Protein AF-A0A0C3MNV9-F1 (afdb_monomer_lite)

Sequence (94 aa):
MQVKTISSNIPNGTLEILWNDGKRQLFTHAFLRTRCQCAHCKSYRLQGKATDVVSPQLRISGIHPAGMYGVQFIFNDGHDRGIYPWTYLRDLAP

Structure (mmCIF, N/CA/C/O backbone):
data_AF-A0A0C3MNV9-F1
#
_entry.id   AF-A0A0C3MNV9-F1
#
loop_
_atom_site.group_PDB
_atom_site.id
_atom_site.type_symbol
_atom_site.label_atom_id
_atom_site.label_alt_id
_atom_site.label_comp_id
_atom_site.label_asym_id
_atom_site.label_entity_id
_atom_site.label_seq_id
_atom_site.pdbx_PDB_ins_code
_atom_site.Cartn_x
_atom_site.Cartn_y
_atom_site.Cartn_z
_atom_site.occupancy
_atom_site.B_iso_or_equiv
_atom_site.auth_seq_id
_atom_site.auth_comp_id
_atom_site.auth_asym_id
_atom_site.auth_atom_id
_atom_site.pdbx_PDB_model_num
ATOM 1 N N . MET A 1 1 ? -15.327 7.829 6.057 1.00 60.38 1 MET A N 1
ATOM 2 C CA . MET A 1 1 ? -14.012 7.148 6.159 1.00 60.38 1 MET A CA 1
ATOM 3 C C . MET A 1 1 ? -14.238 5.651 6.036 1.00 60.38 1 MET A C 1
ATOM 5 O O . MET A 1 1 ? -15.219 5.183 6.596 1.00 60.38 1 MET A O 1
ATOM 9 N N . GLN A 1 2 ? -13.416 4.924 5.272 1.00 79.62 2 GLN A N 1
ATOM 10 C CA . GLN A 1 2 ? -13.569 3.468 5.064 1.00 79.62 2 GLN A CA 1
ATOM 11 C C . GLN A 1 2 ? -12.599 2.631 5.922 1.00 79.62 2 GLN A C 1
ATOM 13 O O . GLN A 1 2 ? -12.866 1.463 6.196 1.00 79.62 2 GLN A O 1
ATOM 18 N N . VAL A 1 3 ? -11.497 3.235 6.375 1.00 91.19 3 VAL A N 1
ATOM 19 C CA . VAL A 1 3 ? -10.456 2.599 7.194 1.00 91.19 3 VAL A CA 1
ATOM 20 C C . VAL A 1 3 ? -10.653 2.960 8.663 1.00 91.19 3 VAL A C 1
ATOM 22 O O . VAL A 1 3 ? -10.880 4.126 8.983 1.00 91.19 3 VAL A O 1
ATOM 25 N N . LYS A 1 4 ? -10.532 1.957 9.534 1.00 93.31 4 LYS A N 1
ATOM 26 C CA . LYS A 1 4 ? -10.537 2.098 10.992 1.00 93.31 4 LYS A CA 1
ATOM 27 C C . LYS A 1 4 ? -9.127 2.311 11.533 1.00 93.31 4 LYS A C 1
ATOM 29 O O . LYS A 1 4 ? -8.905 3.175 12.374 1.00 93.31 4 LYS A O 1
ATOM 34 N N . THR A 1 5 ? -8.164 1.516 11.068 1.00 94.94 5 THR A N 1
ATOM 35 C CA . THR A 1 5 ? -6.762 1.609 11.495 1.00 94.94 5 THR A CA 1
ATOM 36 C C . THR A 1 5 ? -5.836 1.147 10.380 1.00 94.94 5 THR A C 1
ATOM 38 O O . THR A 1 5 ? -6.180 0.256 9.606 1.00 94.94 5 THR A O 1
ATOM 41 N N . ILE A 1 6 ? -4.654 1.750 10.321 1.00 95.50 6 ILE A 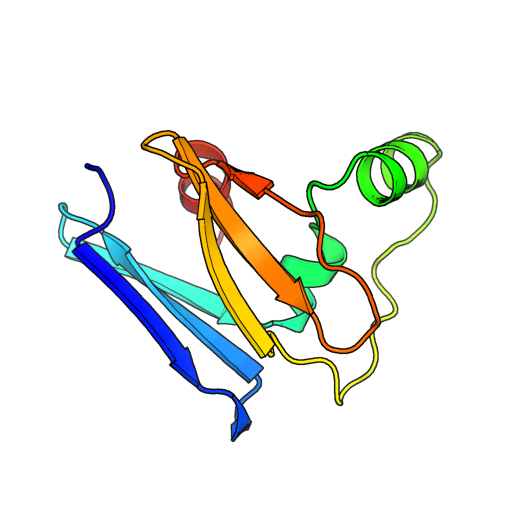N 1
ATOM 42 C CA . ILE A 1 6 ? -3.541 1.329 9.476 1.00 95.50 6 ILE A CA 1
ATOM 43 C C . ILE A 1 6 ? -2.293 1.232 10.351 1.00 95.50 6 ILE A C 1
ATOM 45 O O . ILE A 1 6 ? -1.990 2.160 11.099 1.00 95.50 6 ILE A O 1
ATOM 49 N N . SER A 1 7 ? -1.591 0.105 10.293 1.00 95.88 7 SER A N 1
ATOM 50 C CA . SER A 1 7 ? -0.390 -0.140 11.092 1.00 95.88 7 SER A CA 1
ATOM 51 C C . SER A 1 7 ? 0.697 -0.785 10.235 1.00 95.88 7 SER A C 1
ATOM 53 O O . SER A 1 7 ? 0.426 -1.589 9.346 1.00 95.88 7 SER A O 1
ATOM 55 N N . SER A 1 8 ? 1.952 -0.405 10.477 1.00 96.50 8 SER A N 1
ATOM 56 C CA . SER A 1 8 ? 3.115 -0.945 9.769 1.00 96.50 8 SER A CA 1
ATOM 57 C C . SER A 1 8 ? 4.027 -1.657 10.753 1.00 96.50 8 SER A C 1
ATOM 59 O O . SER A 1 8 ? 4.471 -1.059 11.733 1.00 96.50 8 SER A O 1
ATOM 61 N N . ASN A 1 9 ? 4.340 -2.919 10.478 1.00 97.12 9 ASN A N 1
ATOM 62 C CA . ASN A 1 9 ? 5.405 -3.644 11.153 1.00 97.12 9 ASN A CA 1
ATOM 63 C C . ASN A 1 9 ? 6.661 -3.548 10.283 1.00 97.12 9 ASN A C 1
ATOM 65 O O . ASN A 1 9 ? 6.851 -4.313 9.335 1.00 97.12 9 ASN A O 1
ATOM 69 N N . ILE A 1 10 ? 7.501 -2.560 10.592 1.00 95.69 10 ILE A N 1
ATOM 70 C CA . ILE A 1 10 ? 8.708 -2.267 9.816 1.00 95.69 10 ILE A CA 1
ATOM 71 C C . ILE A 1 10 ? 9.701 -3.438 9.848 1.00 95.69 10 ILE A C 1
ATOM 73 O O . ILE A 1 10 ? 10.140 -3.823 8.769 1.00 95.69 10 ILE A O 1
ATOM 77 N N . PRO A 1 11 ? 10.035 -4.074 10.988 1.00 95.00 11 PRO A N 1
ATOM 78 C CA . PRO A 1 11 ? 10.939 -5.230 10.981 1.00 95.00 11 PRO A CA 1
ATOM 79 C C . PRO A 1 11 ? 10.478 -6.349 10.035 1.00 95.00 11 PRO A C 1
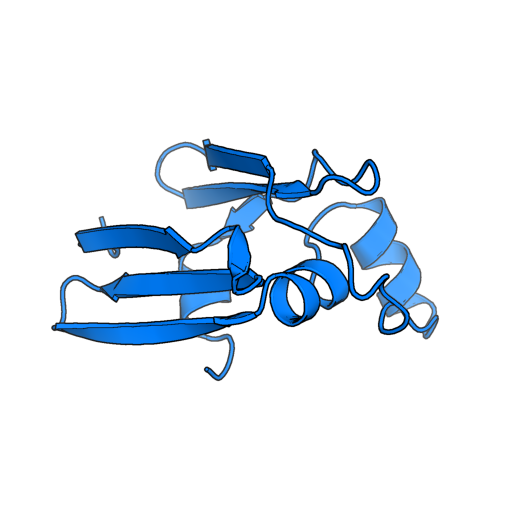ATOM 81 O O . PRO A 1 11 ? 11.254 -6.796 9.184 1.00 95.00 11 PRO A O 1
ATOM 84 N N . ASN A 1 12 ? 9.191 -6.706 10.098 1.00 95.69 12 ASN A N 1
ATOM 85 C CA . ASN A 1 12 ? 8.608 -7.788 9.300 1.00 95.69 12 ASN A CA 1
ATOM 86 C C . ASN A 1 12 ? 8.272 -7.374 7.860 1.00 95.69 12 ASN A C 1
ATOM 88 O O . ASN A 1 12 ? 7.959 -8.227 7.035 1.00 95.69 12 ASN A O 1
ATOM 92 N N . GLY A 1 13 ? 8.330 -6.079 7.537 1.00 96.94 13 GLY A N 1
ATOM 93 C CA . GLY A 1 13 ? 7.992 -5.575 6.210 1.00 96.94 13 GLY A CA 1
ATOM 94 C C . GLY A 1 13 ? 6.520 -5.787 5.856 1.00 96.94 13 GLY A C 1
ATOM 95 O O . GLY A 1 13 ? 6.209 -6.070 4.699 1.00 96.94 13 GLY A O 1
ATOM 96 N N . THR A 1 14 ? 5.619 -5.683 6.835 1.00 97.81 14 THR A N 1
ATOM 97 C CA . THR A 1 14 ? 4.175 -5.875 6.639 1.00 97.81 14 THR A CA 1
ATOM 98 C C . THR A 1 14 ? 3.373 -4.637 7.024 1.00 97.81 14 THR A C 1
ATOM 100 O O . THR A 1 14 ? 3.787 -3.828 7.854 1.00 97.81 14 THR A O 1
ATOM 103 N N . LEU A 1 15 ? 2.206 -4.486 6.408 1.00 97.81 15 LEU A N 1
ATOM 104 C CA . LEU A 1 15 ? 1.230 -3.439 6.673 1.00 97.81 15 LEU A CA 1
ATOM 105 C C . LEU A 1 15 ? -0.137 -4.091 6.884 1.00 97.81 15 LEU A C 1
ATOM 107 O O . LEU A 1 15 ? -0.594 -4.836 6.019 1.00 97.81 15 LEU A O 1
ATOM 111 N N . GLU A 1 16 ? -0.794 -3.791 7.997 1.00 97.75 16 GLU A N 1
ATOM 112 C CA . GLU A 1 16 ? -2.168 -4.213 8.260 1.00 97.75 16 GLU A CA 1
ATOM 113 C C . GLU A 1 16 ? -3.124 -3.023 8.105 1.00 97.75 16 GLU A C 1
ATOM 115 O O . GLU A 1 16 ? -2.873 -1.922 8.603 1.00 97.75 16 GLU A O 1
ATOM 120 N N . ILE A 1 17 ? -4.239 -3.257 7.413 1.00 96.44 17 ILE A N 1
ATOM 121 C CA . ILE A 1 17 ? -5.370 -2.334 7.329 1.00 96.44 17 ILE A CA 1
ATOM 122 C C . ILE A 1 17 ? -6.591 -3.010 7.951 1.00 96.44 17 ILE A C 1
ATOM 124 O O . ILE A 1 17 ? -7.040 -4.056 7.476 1.00 96.44 17 ILE A O 1
ATOM 128 N N . LEU A 1 18 ? -7.149 -2.385 8.987 1.00 96.62 18 LEU A N 1
ATOM 129 C CA . LEU A 1 18 ? -8.451 -2.725 9.550 1.00 96.62 18 LEU A CA 1
ATOM 130 C C . LEU A 1 18 ? -9.493 -1.770 8.971 1.00 96.62 18 LEU A C 1
ATOM 132 O O . LEU A 1 18 ? -9.408 -0.554 9.153 1.00 96.62 18 LEU A O 1
ATOM 136 N N . TRP A 1 19 ? -10.486 -2.321 8.289 1.00 95.31 19 TRP A N 1
ATOM 137 C CA . TRP A 1 19 ? -11.573 -1.563 7.682 1.00 95.31 19 TRP A CA 1
ATOM 138 C C . TRP A 1 19 ? -12.743 -1.380 8.654 1.00 95.31 19 TRP A C 1
ATOM 140 O O . TRP A 1 19 ? -12.875 -2.102 9.643 1.00 95.31 19 TRP A O 1
ATOM 150 N N . ASN A 1 20 ? -13.609 -0.406 8.374 1.00 94.56 20 ASN A N 1
ATOM 151 C CA . ASN A 1 20 ? -14.755 -0.097 9.239 1.00 94.56 20 ASN A CA 1
ATOM 152 C C . ASN A 1 20 ? -15.813 -1.205 9.292 1.00 94.56 20 ASN A C 1
ATOM 154 O O . ASN A 1 20 ? -16.547 -1.291 10.269 1.00 94.56 20 ASN A O 1
ATOM 158 N N . ASP A 1 21 ? -15.853 -2.075 8.286 1.00 94.31 21 ASP A N 1
ATOM 159 C CA . ASP A 1 21 ? -16.697 -3.271 8.264 1.00 94.31 21 ASP A CA 1
ATOM 160 C C . ASP A 1 21 ? -16.054 -4.483 8.963 1.00 94.31 21 ASP A C 1
ATOM 162 O O . ASP A 1 21 ? -16.585 -5.587 8.920 1.00 94.31 21 ASP A O 1
ATOM 166 N N . GLY A 1 22 ? -14.893 -4.293 9.596 1.00 94.56 22 GLY A N 1
ATOM 167 C CA . GLY A 1 22 ? -14.179 -5.333 10.332 1.00 94.56 22 GLY A CA 1
ATOM 168 C C . GLY A 1 22 ? -13.253 -6.200 9.479 1.00 94.56 22 GLY A C 1
ATOM 169 O O . GLY A 1 22 ? -12.478 -6.970 10.052 1.00 94.56 22 GLY A O 1
ATOM 170 N N . LYS A 1 23 ? -13.256 -6.061 8.143 1.00 94.12 23 LYS A N 1
ATOM 171 C CA . LYS A 1 23 ? -12.297 -6.768 7.281 1.00 94.12 23 LYS A CA 1
ATOM 172 C C . LYS A 1 23 ? -10.871 -6.372 7.675 1.00 94.12 23 LYS A C 1
ATOM 174 O O . LYS A 1 23 ? -10.593 -5.199 7.935 1.00 94.12 23 LYS A O 1
ATOM 179 N N . ARG A 1 24 ? -9.955 -7.340 7.670 1.00 95.56 24 ARG A N 1
ATOM 180 C CA . ARG A 1 24 ? -8.511 -7.113 7.817 1.00 95.56 24 ARG A CA 1
ATOM 181 C C . ARG A 1 24 ? -7.807 -7.467 6.519 1.00 95.56 24 ARG A C 1
ATOM 183 O O . ARG A 1 24 ? -8.146 -8.466 5.892 1.00 95.56 24 ARG A O 1
ATOM 190 N N . GLN A 1 25 ? -6.861 -6.634 6.106 1.00 96.69 25 GLN A N 1
ATOM 191 C CA . GLN A 1 25 ? -6.010 -6.888 4.947 1.00 96.69 25 GLN A CA 1
ATOM 192 C C . GLN A 1 25 ? -4.555 -6.735 5.360 1.00 96.69 25 GLN A C 1
ATOM 194 O O . GLN A 1 25 ? -4.172 -5.685 5.878 1.00 96.69 25 GLN A O 1
ATOM 199 N N . LEU A 1 26 ? -3.770 -7.787 5.142 1.00 97.31 26 LEU A N 1
ATOM 200 C CA . LEU A 1 26 ? -2.343 -7.814 5.423 1.00 97.31 26 LEU A CA 1
ATOM 201 C C . LEU A 1 26 ? -1.587 -7.768 4.098 1.00 97.31 26 LEU A C 1
ATOM 203 O O . LEU A 1 26 ? -1.790 -8.612 3.235 1.00 97.31 26 LEU A O 1
ATOM 207 N N . PHE A 1 27 ? -0.697 -6.795 3.953 1.00 97.12 27 PHE A N 1
ATOM 208 C CA . PHE A 1 27 ? 0.148 -6.641 2.776 1.00 97.12 27 PHE A C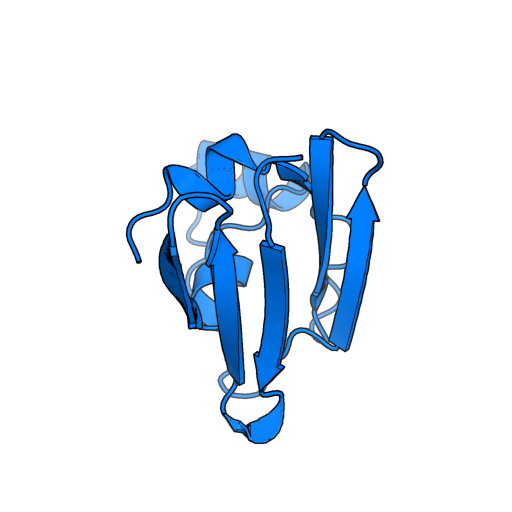A 1
ATOM 209 C C . PHE A 1 27 ? 1.616 -6.702 3.168 1.00 97.12 27 PHE A C 1
ATOM 211 O O . PHE A 1 27 ? 2.000 -6.242 4.244 1.00 97.12 27 PHE A O 1
ATOM 218 N N . THR A 1 28 ? 2.468 -7.182 2.266 1.00 96.81 28 THR A N 1
ATOM 219 C CA . THR A 1 28 ? 3.908 -6.938 2.390 1.00 96.81 28 THR A CA 1
ATOM 220 C C . THR A 1 28 ? 4.254 -5.563 1.812 1.00 96.81 28 THR A C 1
ATOM 222 O O . THR A 1 28 ? 3.626 -5.083 0.864 1.00 96.81 28 THR A O 1
ATOM 225 N N . HIS A 1 29 ? 5.282 -4.911 2.356 1.00 97.12 29 HIS A N 1
ATOM 226 C CA . HIS A 1 29 ? 5.808 -3.647 1.825 1.00 97.12 29 HIS A CA 1
ATOM 227 C C . HIS A 1 29 ? 6.261 -3.821 0.371 1.00 97.12 29 HIS A C 1
ATOM 229 O O . HIS A 1 29 ? 5.976 -2.972 -0.471 1.00 97.12 29 HIS A O 1
ATOM 235 N N . ALA A 1 30 ? 6.879 -4.966 0.063 1.00 95.81 30 ALA A N 1
ATOM 236 C CA . ALA A 1 30 ? 7.230 -5.382 -1.291 1.00 95.81 30 ALA A CA 1
ATOM 237 C C . ALA A 1 30 ? 6.013 -5.434 -2.221 1.00 95.81 30 ALA A C 1
ATOM 239 O O . ALA A 1 30 ? 6.015 -4.803 -3.278 1.00 95.81 30 ALA A O 1
ATOM 240 N N . PHE A 1 31 ? 4.938 -6.109 -1.812 1.00 95.25 31 PHE A N 1
ATOM 241 C CA . PHE A 1 31 ? 3.718 -6.210 -2.608 1.00 95.25 31 PHE A CA 1
ATOM 242 C C . PHE A 1 31 ? 3.126 -4.837 -2.940 1.00 95.25 31 PHE A C 1
ATOM 244 O O . PHE A 1 31 ? 2.761 -4.582 -4.088 1.00 95.25 31 PHE A O 1
ATOM 251 N N . LEU A 1 32 ? 3.080 -3.928 -1.964 1.00 96.12 32 LEU A N 1
ATOM 252 C CA . LEU A 1 32 ? 2.602 -2.565 -2.194 1.00 96.12 32 LEU A CA 1
ATOM 253 C C . LEU A 1 32 ? 3.518 -1.821 -3.170 1.00 96.12 32 LEU A C 1
ATOM 255 O O . LEU A 1 32 ? 3.037 -1.217 -4.126 1.00 96.12 32 LEU A O 1
ATOM 259 N N . ARG A 1 33 ? 4.838 -1.931 -3.002 1.00 95.81 33 ARG A N 1
ATOM 260 C CA . ARG A 1 33 ? 5.826 -1.239 -3.836 1.00 95.81 33 ARG A CA 1
ATOM 261 C C . ARG A 1 33 ? 5.818 -1.664 -5.301 1.00 95.81 33 ARG A C 1
ATOM 263 O O . ARG A 1 33 ? 5.907 -0.793 -6.172 1.00 95.81 33 ARG A O 1
ATOM 270 N N . THR A 1 34 ? 5.683 -2.958 -5.589 1.00 94.00 34 THR A N 1
ATOM 271 C CA . THR A 1 34 ? 5.507 -3.456 -6.973 1.00 94.00 34 THR A CA 1
ATOM 272 C C . THR A 1 34 ? 4.252 -2.850 -7.621 1.00 94.00 34 THR A C 1
ATOM 274 O O . THR A 1 34 ? 4.210 -2.549 -8.813 1.00 94.00 34 THR A O 1
ATOM 277 N N . ARG A 1 35 ? 3.251 -2.526 -6.799 1.00 94.19 35 ARG A N 1
ATOM 278 C CA . ARG A 1 35 ? 1.978 -1.893 -7.167 1.00 94.19 35 ARG A CA 1
ATOM 279 C C . ARG A 1 35 ? 1.950 -0.375 -6.969 1.00 94.19 35 ARG A C 1
ATOM 281 O O . ARG A 1 35 ? 0.866 0.216 -6.935 1.00 94.19 35 ARG A O 1
ATOM 288 N N . CYS A 1 36 ? 3.119 0.270 -6.902 1.00 95.00 36 CYS A N 1
ATOM 289 C CA . CYS A 1 36 ? 3.239 1.707 -6.656 1.00 95.00 36 CYS A CA 1
ATOM 290 C C . CYS A 1 36 ? 2.411 2.553 -7.623 1.00 95.00 36 CYS A C 1
ATOM 292 O O . CYS A 1 36 ? 2.502 2.396 -8.840 1.00 95.00 36 CYS A O 1
ATOM 294 N N . GLN A 1 37 ? 1.615 3.473 -7.080 1.00 95.25 37 GLN A N 1
ATOM 295 C CA . GLN A 1 37 ? 0.656 4.281 -7.834 1.00 95.25 37 GLN A CA 1
ATOM 296 C C . GLN A 1 37 ? 1.212 5.617 -8.355 1.00 95.25 37 GLN A C 1
ATOM 298 O O . GLN A 1 37 ? 0.447 6.410 -8.910 1.00 95.25 37 GLN A O 1
ATOM 303 N N . CYS A 1 38 ? 2.517 5.879 -8.221 1.00 95.00 38 CYS A N 1
ATOM 304 C CA . CYS A 1 38 ? 3.124 7.082 -8.793 1.00 95.00 38 CYS A CA 1
ATOM 305 C C . CYS A 1 38 ? 3.118 7.039 -10.336 1.00 95.00 38 CYS A C 1
ATOM 307 O O . CYS A 1 38 ? 3.066 5.966 -10.946 1.00 95.00 38 CYS A O 1
ATOM 309 N N . ALA A 1 39 ? 3.187 8.213 -10.973 1.00 93.94 39 ALA A N 1
ATOM 310 C CA . ALA A 1 39 ? 3.104 8.341 -12.431 1.00 93.94 39 ALA A CA 1
ATOM 311 C C . ALA A 1 39 ? 4.188 7.531 -13.167 1.00 93.94 39 ALA A C 1
ATOM 313 O O . ALA A 1 39 ? 3.902 6.880 -14.172 1.00 93.94 39 ALA A O 1
ATOM 314 N N . HIS A 1 40 ? 5.414 7.516 -12.635 1.00 92.31 40 HIS A N 1
ATOM 315 C CA . HIS A 1 40 ? 6.540 6.785 -13.220 1.00 92.31 40 HIS A CA 1
ATOM 316 C C . HIS A 1 40 ? 6.323 5.267 -13.185 1.00 92.31 40 HIS A C 1
ATOM 318 O O . HIS A 1 40 ? 6.356 4.631 -14.237 1.00 92.31 40 HIS A O 1
ATOM 324 N N . CYS A 1 41 ? 5.985 4.692 -12.024 1.00 93.19 41 CYS A N 1
ATOM 325 C CA . CYS A 1 41 ? 5.702 3.258 -11.915 1.00 93.19 41 CYS A CA 1
ATOM 326 C C . CYS A 1 41 ? 4.472 2.839 -12.733 1.00 93.19 41 CYS A C 1
ATOM 328 O O . CYS A 1 41 ? 4.477 1.768 -13.337 1.00 93.19 41 CYS A O 1
ATOM 330 N N . LYS A 1 42 ? 3.429 3.679 -12.793 1.00 92.75 42 LYS A N 1
ATOM 331 C CA . LYS A 1 42 ? 2.269 3.442 -13.667 1.00 92.75 42 LYS A CA 1
ATOM 332 C C . LYS A 1 42 ? 2.683 3.372 -15.135 1.00 92.75 42 LYS A C 1
ATOM 334 O O . LYS A 1 42 ? 2.339 2.404 -15.802 1.00 92.75 42 LYS A O 1
ATOM 339 N N . SER A 1 43 ? 3.455 4.350 -15.610 1.00 93.00 43 SER A N 1
ATOM 340 C CA . SER A 1 43 ? 3.956 4.378 -16.989 1.00 93.00 43 SER A CA 1
ATOM 341 C C . SER A 1 43 ? 4.827 3.159 -17.313 1.00 93.00 43 SER A C 1
ATOM 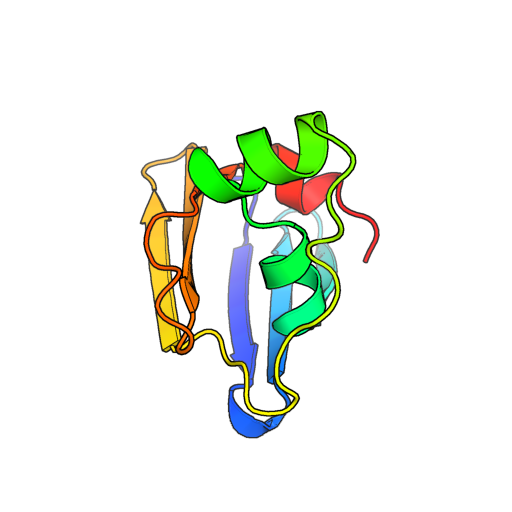343 O O . SER A 1 43 ? 4.648 2.541 -18.358 1.00 93.00 43 SER A O 1
ATOM 345 N N . TYR A 1 44 ? 5.709 2.746 -16.395 1.00 91.94 44 TYR A N 1
ATOM 346 C CA . TYR A 1 44 ? 6.539 1.549 -16.574 1.00 91.94 44 TYR A CA 1
ATOM 347 C C . TYR A 1 44 ? 5.700 0.278 -16.731 1.00 91.94 44 TYR A C 1
ATOM 349 O O . TYR A 1 44 ? 5.929 -0.486 -17.668 1.00 91.94 44 TYR A O 1
ATOM 357 N N . ARG A 1 45 ? 4.689 0.077 -15.875 1.00 90.81 45 ARG A N 1
ATOM 358 C CA . ARG A 1 45 ? 3.794 -1.084 -15.989 1.00 90.81 45 ARG A CA 1
ATOM 359 C C . ARG A 1 45 ? 2.964 -1.064 -17.273 1.00 90.81 45 ARG A C 1
ATOM 361 O O . ARG A 1 45 ? 2.794 -2.109 -17.887 1.00 90.81 45 ARG A O 1
ATOM 368 N N . LEU A 1 46 ? 2.495 0.106 -17.713 1.00 91.06 46 LEU A N 1
ATOM 369 C CA . LEU A 1 46 ? 1.780 0.249 -18.991 1.00 91.06 46 LEU A CA 1
ATOM 370 C C . LEU A 1 46 ? 2.659 -0.100 -20.204 1.00 91.06 46 LEU A C 1
ATOM 372 O O . LEU A 1 46 ? 2.145 -0.560 -21.215 1.00 91.06 46 LEU A O 1
ATOM 376 N N . GLN A 1 47 ? 3.978 0.069 -20.092 1.00 92.81 47 GLN A N 1
ATOM 377 C CA . GLN A 1 47 ? 4.953 -0.358 -21.103 1.00 92.81 47 GLN A CA 1
ATOM 378 C C . GLN A 1 47 ? 5.301 -1.858 -21.014 1.00 92.81 47 GLN A C 1
ATOM 380 O O . GLN A 1 47 ? 6.228 -2.303 -21.685 1.00 92.81 47 GLN A O 1
ATOM 385 N N . GLY A 1 48 ? 4.629 -2.632 -20.152 1.00 87.19 48 GLY A N 1
ATOM 386 C CA . GLY A 1 48 ? 4.928 -4.049 -19.928 1.00 87.19 48 GLY A CA 1
ATOM 387 C C . GLY A 1 48 ? 6.250 -4.300 -19.197 1.00 87.19 48 GLY A C 1
ATOM 388 O O . GLY A 1 48 ? 6.745 -5.425 -19.193 1.00 87.19 48 GLY A O 1
ATOM 389 N N . LYS A 1 49 ? 6.851 -3.272 -18.583 1.00 85.00 49 LYS A N 1
ATOM 390 C CA . LYS A 1 49 ? 8.095 -3.428 -17.821 1.00 85.00 49 LYS A CA 1
ATOM 391 C C . LYS A 1 49 ? 7.784 -3.962 -16.430 1.00 85.00 49 LYS A C 1
ATOM 393 O O . LYS A 1 49 ? 6.920 -3.427 -15.732 1.00 85.00 49 LYS A O 1
ATOM 398 N N . ALA A 1 50 ? 8.532 -4.983 -16.018 1.00 74.06 50 ALA A N 1
ATOM 399 C CA . ALA A 1 50 ? 8.413 -5.551 -14.684 1.00 74.06 50 ALA A CA 1
ATOM 400 C C . ALA A 1 50 ? 8.815 -4.519 -13.621 1.00 74.06 50 ALA A C 1
ATOM 402 O O . ALA A 1 50 ? 9.862 -3.875 -13.713 1.00 74.06 50 ALA A O 1
ATOM 403 N N . THR A 1 51 ? 7.988 -4.390 -12.587 1.00 72.44 51 THR A N 1
ATOM 404 C CA . THR A 1 51 ? 8.294 -3.621 -11.369 1.00 72.44 51 THR A CA 1
ATOM 405 C C . THR A 1 51 ? 8.447 -4.530 -10.151 1.00 72.44 51 THR A C 1
ATOM 407 O O . THR A 1 51 ? 8.391 -4.055 -9.019 1.00 72.44 51 THR A O 1
ATOM 410 N N . ASP A 1 52 ? 8.606 -5.833 -10.394 1.00 69.75 52 ASP A N 1
ATOM 411 C CA . ASP A 1 52 ? 8.473 -6.886 -9.383 1.00 69.75 52 ASP A CA 1
ATOM 412 C C . ASP A 1 52 ? 9.772 -7.170 -8.627 1.00 69.75 52 ASP A C 1
ATOM 414 O O . ASP A 1 52 ? 9.750 -7.722 -7.529 1.00 69.75 52 ASP A O 1
ATOM 418 N N . VAL A 1 53 ? 10.909 -6.742 -9.181 1.00 80.44 53 VAL A N 1
ATOM 419 C CA . VAL A 1 53 ? 12.206 -6.866 -8.516 1.00 80.44 53 VAL A CA 1
ATOM 420 C C . VAL A 1 53 ? 12.358 -5.716 -7.526 1.00 80.44 53 VAL A C 1
ATOM 422 O O . VAL A 1 53 ? 12.674 -4.585 -7.894 1.00 80.44 53 VAL A O 1
ATOM 425 N N . VAL A 1 54 ? 12.115 -6.017 -6.254 1.00 89.62 54 VAL A N 1
ATOM 426 C CA . VAL A 1 54 ? 12.322 -5.103 -5.128 1.00 89.62 54 VAL A CA 1
ATOM 427 C C . VAL A 1 54 ? 13.324 -5.700 -4.145 1.00 89.62 54 VAL A C 1
ATOM 429 O O . VAL A 1 54 ? 13.404 -6.915 -3.980 1.00 89.62 54 VAL A O 1
ATOM 432 N N . SER A 1 55 ? 14.101 -4.840 -3.487 1.00 91.75 55 SER A N 1
ATOM 433 C CA . SER A 1 55 ? 15.067 -5.266 -2.470 1.00 91.75 55 SER A CA 1
ATOM 434 C C . SER A 1 55 ? 14.363 -5.986 -1.302 1.00 91.75 55 SER A C 1
ATOM 436 O O . SER A 1 55 ? 13.324 -5.512 -0.839 1.00 91.75 55 SER A O 1
ATOM 438 N N . PRO A 1 56 ? 14.938 -7.068 -0.743 1.00 89.38 56 PRO A N 1
ATOM 439 C CA . PRO A 1 56 ? 14.443 -7.680 0.497 1.00 89.38 56 PRO A CA 1
ATOM 440 C C . PRO A 1 56 ? 14.442 -6.725 1.705 1.00 89.38 56 PRO A C 1
ATOM 442 O O . PRO A 1 56 ? 13.682 -6.905 2.659 1.00 89.38 56 PRO A O 1
ATOM 445 N N . GLN A 1 57 ? 15.289 -5.693 1.671 1.00 93.88 57 GLN A N 1
ATOM 446 C CA . GLN A 1 57 ? 15.401 -4.638 2.681 1.00 93.88 57 GLN A CA 1
ATOM 447 C C . GLN A 1 57 ? 14.427 -3.474 2.438 1.00 93.88 57 GLN A C 1
ATOM 449 O O . GLN A 1 57 ? 14.403 -2.517 3.214 1.00 93.88 57 GLN A O 1
ATOM 454 N N . LEU A 1 58 ? 13.611 -3.539 1.383 1.00 96.50 58 LEU A N 1
ATOM 455 C CA . LEU A 1 58 ? 12.591 -2.538 1.105 1.00 96.50 58 LEU A CA 1
ATOM 456 C C . LEU A 1 58 ? 11.616 -2.436 2.279 1.00 96.50 58 LEU A C 1
ATOM 458 O O . LEU A 1 58 ? 11.049 -3.441 2.715 1.00 9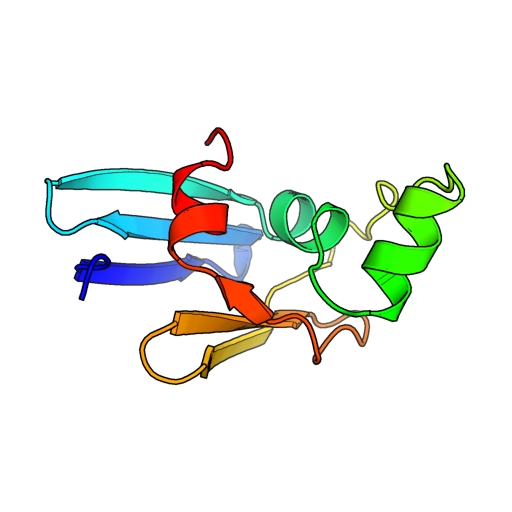6.50 58 LEU A O 1
ATOM 462 N N . ARG A 1 59 ? 11.377 -1.212 2.742 1.00 97.88 59 ARG A N 1
ATOM 463 C CA . ARG A 1 59 ? 10.413 -0.896 3.794 1.00 97.88 59 ARG A CA 1
ATOM 464 C C . ARG A 1 59 ? 9.615 0.353 3.460 1.00 97.88 59 ARG A C 1
ATOM 466 O O . ARG A 1 59 ? 10.131 1.284 2.845 1.00 97.88 59 ARG A O 1
ATOM 473 N N . ILE A 1 60 ? 8.368 0.378 3.923 1.00 98.06 60 ILE A N 1
ATOM 474 C CA . ILE A 1 60 ? 7.606 1.615 4.080 1.00 98.06 60 ILE A CA 1
ATOM 475 C C . ILE A 1 60 ? 8.210 2.361 5.272 1.00 98.06 60 ILE A C 1
ATOM 477 O O . ILE A 1 60 ? 8.129 1.889 6.406 1.00 98.06 60 ILE A O 1
ATOM 481 N N . SER A 1 61 ? 8.831 3.505 5.003 1.00 97.00 61 SER A N 1
ATOM 482 C CA . SER A 1 61 ? 9.430 4.403 5.994 1.00 97.00 61 SER A CA 1
ATOM 483 C C . SER A 1 61 ? 8.471 5.501 6.458 1.00 97.00 61 SER A C 1
ATOM 485 O O . SER A 1 61 ? 8.703 6.103 7.501 1.00 97.00 61 SER A O 1
ATOM 487 N N . GLY A 1 62 ? 7.386 5.750 5.718 1.00 97.12 62 GLY A N 1
ATOM 488 C CA . GLY A 1 62 ? 6.406 6.782 6.047 1.00 97.12 62 GLY A CA 1
ATOM 489 C C . GLY A 1 62 ? 5.017 6.479 5.495 1.00 97.12 62 GLY A C 1
ATOM 490 O O . GLY A 1 62 ? 4.865 5.884 4.427 1.00 97.12 62 GLY A O 1
ATOM 491 N N . ILE A 1 63 ? 3.996 6.892 6.244 1.00 97.38 63 ILE A N 1
ATOM 492 C CA . ILE A 1 63 ? 2.582 6.751 5.894 1.00 97.38 63 ILE A CA 1
ATOM 493 C C . ILE A 1 63 ? 1.931 8.110 6.113 1.00 97.38 63 ILE A C 1
ATOM 495 O O . ILE A 1 63 ? 1.850 8.576 7.249 1.00 97.38 63 ILE A O 1
ATOM 499 N N . HIS A 1 64 ? 1.464 8.740 5.038 1.00 96.50 64 HIS A N 1
ATOM 500 C CA . HIS A 1 64 ? 0.860 10.069 5.105 1.00 96.50 64 HIS A CA 1
ATOM 501 C C . HIS A 1 64 ? -0.565 10.053 4.546 1.00 96.50 64 HIS A C 1
ATOM 503 O O . HIS A 1 64 ? -0.794 9.494 3.471 1.00 96.50 64 HIS A O 1
ATOM 509 N N . PRO A 1 65 ? -1.545 10.663 5.234 1.00 94.69 65 PRO A N 1
ATOM 510 C CA . PRO A 1 65 ? -2.883 10.826 4.682 1.00 94.69 65 PRO A CA 1
ATOM 511 C C . PRO A 1 65 ? -2.850 11.641 3.383 1.00 94.69 65 PRO A C 1
ATOM 513 O O . PRO A 1 65 ? -2.254 12.714 3.336 1.00 94.69 65 PRO A O 1
ATOM 516 N N . ALA A 1 66 ? -3.537 11.165 2.345 1.00 94.50 66 ALA A N 1
ATOM 517 C CA . ALA A 1 66 ? -3.742 11.902 1.100 1.00 94.50 66 ALA A CA 1
ATOM 518 C C . ALA A 1 66 ? -5.202 12.379 1.037 1.00 94.50 66 ALA A C 1
ATOM 520 O O . ALA A 1 66 ? -6.036 11.846 0.295 1.00 94.50 66 ALA A O 1
ATOM 521 N N . GLY A 1 67 ? -5.524 13.351 1.896 1.00 89.56 67 GLY A N 1
ATOM 522 C CA . GLY A 1 67 ? -6.891 13.825 2.111 1.00 89.56 67 GLY A CA 1
ATOM 523 C C . GLY A 1 67 ? -7.834 12.699 2.553 1.00 89.56 67 GLY A C 1
ATOM 524 O O . GLY A 1 67 ? -7.444 11.787 3.278 1.00 89.56 67 GLY A O 1
ATOM 525 N N . MET A 1 68 ? -9.087 12.740 2.090 1.00 88.38 68 MET A N 1
ATOM 526 C CA . MET A 1 68 ? -10.066 11.669 2.343 1.00 88.38 68 MET A CA 1
ATOM 527 C C . MET A 1 68 ? -9.984 10.507 1.341 1.00 88.38 68 MET A C 1
ATOM 529 O O . MET A 1 68 ? -10.674 9.503 1.507 1.00 88.38 68 MET A O 1
ATOM 533 N N . TYR A 1 69 ? -9.171 10.646 0.295 1.00 90.31 69 TYR A N 1
ATOM 534 C CA . TYR A 1 69 ? -9.177 9.763 -0.870 1.00 90.31 69 TYR A CA 1
ATOM 535 C C . TYR A 1 69 ? -8.297 8.521 -0.703 1.00 90.31 69 TYR A C 1
ATOM 537 O O . TYR A 1 69 ? -8.621 7.454 -1.231 1.00 90.31 69 TYR A O 1
ATOM 545 N N . GLY A 1 70 ? -7.189 8.641 0.024 1.00 94.94 70 GLY A N 1
ATOM 546 C CA . GLY A 1 70 ? -6.221 7.560 0.121 1.00 94.94 70 GLY A CA 1
ATOM 547 C C . GLY A 1 70 ? -5.086 7.839 1.090 1.00 94.94 70 GLY A C 1
ATOM 548 O O . GLY A 1 70 ? -5.170 8.700 1.969 1.00 94.94 70 GLY A O 1
ATOM 549 N N . VAL A 1 71 ? -3.996 7.114 0.876 1.00 96.88 71 VAL A N 1
ATOM 550 C CA . VAL A 1 71 ? -2.771 7.191 1.665 1.00 96.88 71 VAL A CA 1
ATOM 551 C C . VAL A 1 71 ? -1.556 7.208 0.757 1.00 96.88 71 VAL A C 1
ATOM 553 O O . VAL A 1 71 ? -1.496 6.509 -0.250 1.00 96.88 71 VAL A O 1
ATOM 556 N N . GLN A 1 72 ? -0.577 8.020 1.109 1.00 97.56 72 GLN A N 1
ATOM 557 C CA . GLN A 1 72 ? 0.734 8.024 0.494 1.00 97.56 72 GLN A CA 1
ATOM 558 C C . GLN A 1 72 ? 1.665 7.111 1.290 1.00 97.56 72 GLN A C 1
ATOM 560 O O . GLN A 1 72 ? 1.783 7.250 2.510 1.00 97.56 72 GLN A O 1
ATOM 565 N N . PHE A 1 73 ? 2.340 6.201 0.591 1.00 97.94 73 PHE A N 1
ATOM 566 C CA . PHE A 1 73 ? 3.409 5.391 1.171 1.00 97.94 73 PHE A CA 1
ATOM 567 C C . PHE A 1 73 ? 4.765 5.912 0.711 1.00 97.94 73 PHE A C 1
ATOM 569 O O . PHE A 1 73 ? 4.996 6.066 -0.490 1.00 97.94 73 PHE A O 1
ATOM 576 N N . ILE A 1 74 ? 5.651 6.147 1.678 1.00 97.88 74 ILE A N 1
ATOM 577 C CA . ILE A 1 74 ? 7.057 6.474 1.453 1.00 97.88 74 ILE A CA 1
ATOM 578 C C . ILE A 1 74 ? 7.853 5.187 1.595 1.00 97.88 74 ILE A C 1
ATOM 580 O O . ILE A 1 74 ? 7.806 4.547 2.644 1.00 97.88 74 ILE A O 1
ATOM 584 N N . PHE A 1 75 ? 8.561 4.800 0.543 1.00 97.50 75 PHE A N 1
ATOM 585 C CA . PHE A 1 75 ? 9.443 3.643 0.530 1.00 97.50 75 PHE A CA 1
ATOM 586 C C . PHE A 1 75 ? 10.901 4.089 0.658 1.00 97.50 75 PHE A C 1
ATOM 58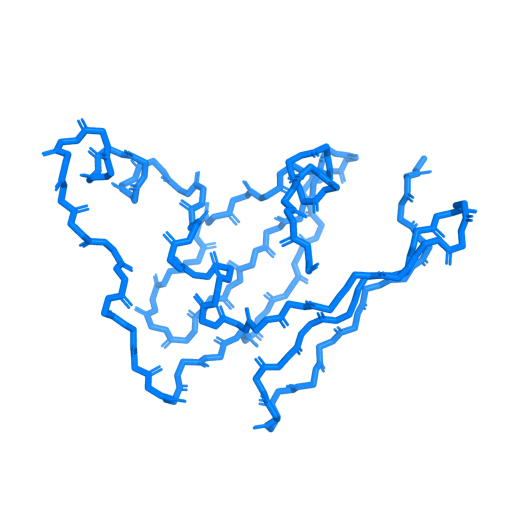8 O O . PHE A 1 75 ? 11.314 5.099 0.086 1.00 97.50 75 PHE A O 1
ATOM 595 N N . ASN A 1 76 ? 11.706 3.309 1.378 1.00 96.75 76 ASN A N 1
ATOM 596 C CA . ASN A 1 76 ? 13.131 3.589 1.592 1.00 96.75 76 ASN A CA 1
ATOM 597 C C . ASN A 1 76 ? 14.018 3.395 0.343 1.00 96.75 76 ASN A C 1
ATOM 599 O O . ASN A 1 76 ? 15.219 3.627 0.420 1.00 96.75 76 ASN A O 1
ATOM 603 N N . ASP A 1 77 ? 13.447 2.999 -0.798 1.00 95.12 77 ASP A N 1
ATOM 604 C CA . ASP A 1 77 ? 14.131 2.887 -2.094 1.00 95.12 77 ASP A CA 1
ATOM 605 C C . ASP A 1 77 ? 13.980 4.150 -2.968 1.00 95.12 77 ASP A C 1
ATOM 607 O O . ASP A 1 77 ? 14.237 4.113 -4.171 1.00 95.12 77 ASP A O 1
ATOM 611 N N . GLY A 1 78 ? 13.515 5.259 -2.380 1.00 94.38 78 GLY A N 1
ATOM 612 C CA . GLY A 1 78 ? 13.318 6.540 -3.062 1.00 94.38 78 GLY A CA 1
ATOM 613 C C . GLY A 1 78 ? 11.940 6.719 -3.708 1.00 94.38 78 GLY A C 1
ATOM 614 O O . GLY A 1 78 ? 11.692 7.753 -4.325 1.00 94.38 78 GLY A O 1
ATOM 615 N N . HIS A 1 79 ? 11.022 5.754 -3.573 1.00 95.88 79 HIS A N 1
ATOM 616 C CA . HIS A 1 79 ? 9.641 5.926 -4.029 1.00 95.88 79 HIS A CA 1
ATOM 617 C C . HIS A 1 79 ? 8.789 6.560 -2.939 1.00 95.88 79 HIS A C 1
ATOM 619 O O . HIS A 1 79 ? 8.296 5.898 -2.037 1.00 95.88 79 HIS A O 1
ATOM 625 N N . ASP A 1 80 ? 8.566 7.857 -3.057 1.00 96.62 80 ASP A N 1
ATOM 626 C CA . ASP A 1 80 ? 7.877 8.667 -2.058 1.00 96.62 80 ASP A CA 1
ATOM 627 C C . ASP A 1 80 ? 6.575 9.288 -2.577 1.00 96.62 80 ASP A C 1
ATOM 629 O O . ASP A 1 80 ? 5.744 9.712 -1.794 1.00 96.62 80 ASP A O 1
ATOM 633 N N . ARG A 1 81 ? 6.332 9.308 -3.890 1.00 95.94 81 ARG A N 1
ATOM 634 C CA . ARG A 1 81 ? 5.183 10.007 -4.510 1.00 95.94 81 ARG A CA 1
ATOM 635 C C . ARG A 1 81 ? 3.938 9.145 -4.758 1.00 95.94 81 ARG A C 1
ATOM 637 O O . ARG A 1 81 ? 3.003 9.582 -5.429 1.00 95.94 81 ARG A O 1
ATOM 644 N N . GLY A 1 82 ? 3.922 7.891 -4.311 1.00 95.69 82 GLY A N 1
ATOM 645 C CA . GLY A 1 82 ? 2.821 6.965 -4.588 1.00 95.69 82 GLY A CA 1
ATOM 646 C C . GLY A 1 82 ? 1.609 7.201 -3.686 1.00 95.69 82 GLY A C 1
ATOM 647 O O . GLY A 1 82 ? 1.663 6.844 -2.514 1.00 95.69 82 GLY A O 1
ATOM 648 N N . ILE A 1 83 ? 0.506 7.725 -4.239 1.00 97.38 83 ILE A N 1
ATOM 649 C CA . ILE A 1 83 ? -0.791 7.834 -3.545 1.00 97.38 83 ILE A CA 1
ATOM 650 C C . ILE A 1 83 ? -1.664 6.628 -3.890 1.00 97.38 83 ILE A C 1
ATOM 652 O O . ILE A 1 83 ? -2.007 6.410 -5.052 1.00 97.38 83 ILE A O 1
ATOM 656 N N . TYR A 1 84 ? -2.046 5.874 -2.868 1.00 96.94 84 TYR A N 1
ATOM 657 C CA . TYR A 1 84 ? -2.877 4.683 -2.934 1.00 96.94 84 TYR A CA 1
ATOM 658 C C . TYR A 1 84 ? -4.306 5.046 -2.527 1.00 96.94 84 TYR A C 1
ATOM 660 O O . TYR A 1 84 ? -4.551 5.336 -1.353 1.00 96.94 84 TYR A O 1
ATOM 668 N N . PRO A 1 85 ? -5.255 5.045 -3.475 1.00 96.25 85 PRO A N 1
ATOM 669 C CA . PRO A 1 85 ? -6.665 5.264 -3.169 1.00 96.25 85 PRO A CA 1
ATOM 670 C C . PRO A 1 85 ? -7.182 4.198 -2.199 1.00 96.25 85 PRO A C 1
ATOM 672 O O . PRO A 1 85 ? -6.790 3.033 -2.302 1.00 96.25 85 PRO A O 1
ATOM 675 N N . TRP A 1 86 ? -8.100 4.555 -1.299 1.00 95.06 86 TRP A N 1
ATOM 676 C CA . TRP A 1 86 ? -8.690 3.570 -0.384 1.00 95.06 86 TRP A CA 1
ATOM 677 C C . TRP A 1 86 ? -9.439 2.464 -1.129 1.00 95.06 86 TRP A C 1
ATOM 679 O O . TRP A 1 86 ? -9.289 1.299 -0.783 1.00 95.06 86 TRP A O 1
ATOM 689 N N . THR A 1 87 ? -10.180 2.814 -2.184 1.00 94.44 87 THR A N 1
ATOM 690 C CA . THR A 1 87 ? -10.872 1.843 -3.049 1.00 94.44 87 THR A CA 1
ATOM 691 C C . THR A 1 87 ? -9.887 0.883 -3.706 1.00 94.44 87 THR A C 1
ATOM 693 O O . THR A 1 87 ? -10.057 -0.324 -3.632 1.00 94.44 87 THR A O 1
ATOM 696 N N . TYR A 1 88 ? -8.777 1.403 -4.229 1.00 95.19 88 TYR A N 1
ATOM 697 C CA . TYR A 1 88 ? -7.718 0.576 -4.799 1.00 95.19 88 TYR A CA 1
ATOM 698 C C . TYR A 1 88 ? -7.132 -0.402 -3.772 1.00 95.19 88 TYR A C 1
ATOM 700 O O . TYR A 1 88 ? -7.035 -1.588 -4.056 1.00 95.19 88 TYR A O 1
ATOM 708 N N . LEU A 1 89 ? -6.777 0.058 -2.566 1.00 95.19 89 LEU A N 1
ATOM 709 C CA . LEU A 1 89 ? -6.263 -0.824 -1.504 1.00 95.19 89 LEU A CA 1
ATOM 710 C C . LEU A 1 89 ? -7.287 -1.872 -1.057 1.00 95.19 89 LEU A C 1
ATOM 712 O O . LEU A 1 89 ? -6.906 -2.972 -0.665 1.00 95.19 89 LEU A O 1
ATOM 716 N N . ARG A 1 90 ? -8.574 -1.527 -1.104 1.00 94.50 90 ARG A N 1
ATOM 717 C CA . ARG A 1 90 ? -9.676 -2.426 -0.771 1.00 94.50 90 ARG A CA 1
ATOM 718 C C . ARG A 1 90 ? -9.842 -3.540 -1.807 1.00 94.50 90 ARG A C 1
ATOM 720 O O . ARG A 1 90 ? -10.102 -4.683 -1.422 1.00 94.50 90 ARG A O 1
ATOM 727 N N . ASP A 1 91 ? -9.673 -3.188 -3.078 1.00 94.25 91 ASP A N 1
ATOM 728 C CA . ASP A 1 91 ? -9.801 -4.083 -4.232 1.00 94.25 91 ASP A CA 1
ATOM 729 C C . ASP A 1 91 ? -8.541 -4.917 -4.472 1.00 94.25 91 ASP A C 1
ATOM 731 O O . ASP A 1 91 ? -8.609 -5.990 -5.074 1.00 94.25 91 ASP A O 1
ATOM 735 N N . LEU A 1 92 ? -7.381 -4.459 -3.988 1.00 91.56 92 LEU A N 1
ATOM 736 C CA . LEU A 1 92 ? -6.190 -5.294 -3.954 1.00 91.56 92 LEU A CA 1
ATOM 737 C C . LEU A 1 92 ? -6.489 -6.544 -3.135 1.00 91.56 92 LEU A C 1
ATOM 739 O O . LEU A 1 92 ? -6.817 -6.452 -1.951 1.00 91.56 92 LEU A O 1
ATOM 743 N N . ALA A 1 93 ? -6.341 -7.705 -3.772 1.00 69.56 93 ALA A N 1
ATOM 744 C CA . ALA A 1 93 ? -6.355 -8.980 -3.078 1.00 69.56 93 ALA A CA 1
ATOM 745 C C . ALA A 1 93 ? -5.289 -8.955 -1.962 1.00 69.56 93 ALA A C 1
ATOM 747 O O . ALA A 1 93 ? -4.121 -8.681 -2.263 1.00 69.56 93 ALA A O 1
ATOM 748 N N . PRO A 1 94 ? -5.680 -9.163 -0.695 1.00 57.97 94 PRO A N 1
ATOM 749 C CA . PRO A 1 94 ? -4.779 -9.533 0.384 1.00 57.97 94 PRO A CA 1
ATOM 750 C C . PRO A 1 94 ? -4.622 -11.059 0.450 1.00 57.97 94 PRO A C 1
ATOM 752 O O . PRO A 1 94 ? -5.655 -11.768 0.384 1.00 57.97 94 PRO A O 1
#

Radius of gyration: 12.79 Å; chains: 1; bounding box: 32×23×33 Å

Secondary structure (DSSP, 8-state):
--EEEEEEETTTTEEEEEETTS-EEEEEHHHHHHT--SHHHHHHHHTT-------TT--EEEEEEETTTEEEEEETTS---EEEEHHHHHHS--

pLDDT: mean 92.75, std 7.55, range [57.97, 98.06]

Foldseek 3Di:
DFWDDWDDDFVQQKIWTQTPVRDIDIDGVLRVQQVFADPVSVVCVVVVHGSNDDDPNKHFPDWADPDPFFIFTDIPVGRGRGTQGPVNVVPPDD